Protein AF-A0A1Q3USC1-F1 (afdb_monomer_lite)

pLDDT: mean 75.65, std 16.5, range [45.16, 93.69]

Radius of gyration: 20.32 Å; chains: 1; bounding box: 42×32×48 Å

Foldseek 3Di:
DDADDQPQDLDLVSLQVVCCVVVVDGDDPVVSVVRSVVNVVVVVDDDPDDPPCPPVHPPPPPPDDPPDDD

Sequence (70 aa):
MELPVAGYPISEESVMNWFQAQYHRMPTEAEVGAVMDAMARRDATPPLQPPVADPEGFETGPSAPPATRR

Structure (mmCIF, N/CA/C/O backbone):
data_AF-A0A1Q3USC1-F1
#
_entry.id   AF-A0A1Q3USC1-F1
#
loop_
_atom_site.group_PDB
_atom_site.id
_atom_site.type_symbol
_atom_site.label_atom_id
_atom_site.label_alt_id
_atom_site.label_comp_id
_atom_site.label_asym_id
_atom_site.label_entity_id
_atom_site.label_seq_id
_atom_site.pdbx_PDB_ins_code
_atom_site.Cartn_x
_atom_site.Cartn_y
_atom_site.Cartn_z
_atom_site.occupancy
_atom_site.B_iso_or_equiv
_atom_site.auth_seq_id
_atom_site.auth_comp_id
_atom_site.auth_asym_id
_atom_site.auth_atom_id
_atom_site.pdbx_PDB_model_num
ATOM 1 N N . MET A 1 1 ? -7.275 -0.976 -8.725 1.00 66.19 1 MET A N 1
ATOM 2 C CA . MET A 1 1 ? -5.922 -1.262 -8.214 1.00 66.19 1 MET A CA 1
ATOM 3 C C . MET A 1 1 ? -6.105 -2.107 -6.973 1.00 66.19 1 MET A C 1
ATOM 5 O O . MET A 1 1 ? -6.873 -1.693 -6.111 1.00 66.19 1 MET A O 1
ATOM 9 N N . GLU A 1 2 ? -5.536 -3.309 -6.932 1.00 80.50 2 GLU A N 1
ATOM 10 C CA . GLU A 1 2 ? -5.553 -4.115 -5.705 1.00 80.50 2 GLU A CA 1
ATOM 11 C C . GLU A 1 2 ? -4.616 -3.470 -4.677 1.00 80.50 2 GLU A C 1
ATOM 13 O O . GLU A 1 2 ? -3.683 -2.766 -5.060 1.00 80.50 2 GLU A O 1
ATOM 18 N N . LEU A 1 3 ? -4.892 -3.644 -3.385 1.00 83.00 3 LEU A N 1
ATOM 19 C CA . LEU A 1 3 ? -4.087 -3.072 -2.304 1.00 83.00 3 LEU A CA 1
ATOM 20 C C . LEU A 1 3 ? -3.660 -4.179 -1.337 1.00 83.00 3 LEU A C 1
ATOM 22 O O . LEU A 1 3 ? -4.441 -5.114 -1.124 1.00 83.00 3 LEU A O 1
ATOM 26 N N . PRO A 1 4 ? -2.478 -4.063 -0.702 1.00 84.31 4 PRO A N 1
ATOM 27 C CA . PRO A 1 4 ? -2.080 -4.965 0.378 1.00 84.31 4 PRO A CA 1
ATOM 28 C C . PRO A 1 4 ? -3.148 -4.996 1.469 1.00 84.31 4 PRO A C 1
ATOM 30 O O . PRO A 1 4 ? -3.804 -3.983 1.683 1.00 84.31 4 PRO A O 1
ATOM 33 N N . VAL A 1 5 ? -3.322 -6.104 2.192 1.00 84.81 5 VAL A N 1
ATOM 34 C CA . VAL A 1 5 ? -4.338 -6.242 3.260 1.00 84.81 5 VAL A CA 1
ATOM 35 C C . VAL A 1 5 ? -4.258 -5.138 4.331 1.00 84.81 5 VAL A C 1
ATOM 37 O O . VAL A 1 5 ? -3.229 -4.480 4.489 1.00 84.81 5 VAL A O 1
ATOM 40 N N . ALA A 1 6 ? -5.355 -4.889 5.055 1.00 80.19 6 ALA A N 1
ATOM 41 C CA . ALA A 1 6 ? -5.356 -3.934 6.169 1.00 80.19 6 ALA A CA 1
ATOM 42 C C . ALA A 1 6 ? -4.335 -4.357 7.243 1.00 80.19 6 ALA A C 1
ATOM 44 O O . ALA A 1 6 ? -4.215 -5.543 7.543 1.00 80.19 6 ALA A O 1
ATOM 45 N N . GLY A 1 7 ? -3.575 -3.397 7.778 1.00 79.56 7 GLY A N 1
ATOM 46 C CA . GLY A 1 7 ? -2.471 -3.662 8.711 1.00 79.56 7 GLY A CA 1
ATOM 47 C C . GLY A 1 7 ? -1.148 -4.094 8.063 1.00 79.56 7 GLY A C 1
ATOM 48 O O . GLY A 1 7 ? -0.177 -4.321 8.780 1.00 79.56 7 GLY A O 1
ATOM 49 N N . TYR A 1 8 ? -1.072 -4.194 6.729 1.00 83.19 8 TYR A N 1
ATOM 50 C CA . TYR A 1 8 ? 0.202 -4.412 6.037 1.00 83.19 8 TYR A CA 1
ATOM 51 C C . TYR A 1 8 ? 1.129 -3.193 6.212 1.00 83.19 8 TYR A C 1
ATOM 53 O O . TYR A 1 8 ? 0.645 -2.060 6.121 1.00 83.19 8 TYR A O 1
ATOM 61 N N . PRO A 1 9 ? 2.441 -3.387 6.445 1.00 84.31 9 PRO A N 1
ATOM 62 C CA . PRO A 1 9 ? 3.368 -2.289 6.703 1.00 84.31 9 PRO A CA 1
ATOM 63 C C . PRO A 1 9 ? 3.407 -1.267 5.558 1.00 84.31 9 PRO A C 1
ATOM 65 O O . PRO A 1 9 ? 3.620 -1.615 4.395 1.00 84.31 9 PRO A O 1
ATOM 68 N N . ILE A 1 10 ? 3.235 0.013 5.909 1.00 82.69 10 ILE A N 1
ATOM 69 C CA . ILE A 1 10 ? 3.342 1.153 4.987 1.00 82.69 10 ILE A CA 1
ATOM 70 C C . ILE A 1 10 ? 4.807 1.598 4.955 1.00 82.69 10 ILE A C 1
ATOM 72 O O . ILE A 1 10 ? 5.216 2.561 5.598 1.00 82.69 10 ILE A O 1
ATOM 76 N N . SER A 1 11 ? 5.637 0.840 4.251 1.00 88.56 11 SER A N 1
ATOM 77 C CA . SER A 1 11 ? 7.035 1.186 3.982 1.00 88.56 11 SER A CA 1
ATOM 78 C C . SER A 1 11 ? 7.320 0.948 2.511 1.00 88.56 11 SER A C 1
ATOM 80 O O . SER A 1 11 ? 6.786 -0.000 1.937 1.00 88.56 11 SER A O 1
ATOM 82 N N . GLU A 1 12 ? 8.160 1.787 1.910 1.00 87.31 12 GLU A N 1
ATOM 83 C CA . GLU A 1 12 ? 8.486 1.715 0.481 1.00 87.31 12 GLU A CA 1
ATOM 84 C C . GLU A 1 12 ? 8.927 0.300 0.073 1.00 87.31 12 GLU A C 1
ATOM 86 O O . GLU A 1 12 ? 8.317 -0.311 -0.800 1.00 87.31 12 GLU A O 1
ATOM 91 N N . GLU A 1 13 ? 9.884 -0.282 0.801 1.00 89.88 13 GLU A N 1
ATOM 92 C CA . GLU A 1 13 ? 10.385 -1.640 0.556 1.00 89.88 13 GLU A CA 1
ATOM 93 C C . GLU A 1 13 ? 9.279 -2.710 0.642 1.00 89.88 13 GLU A C 1
ATOM 95 O O . GLU A 1 13 ? 9.213 -3.625 -0.180 1.00 89.88 13 GLU A O 1
ATOM 100 N N . SER A 1 14 ? 8.358 -2.581 1.604 1.00 90.19 14 SER A N 1
ATOM 101 C CA . SER A 1 14 ? 7.234 -3.516 1.765 1.00 90.19 14 SER A CA 1
ATOM 102 C C . SER A 1 14 ? 6.242 -3.415 0.605 1.00 90.19 14 SER A C 1
ATOM 104 O O . SER A 1 14 ? 5.775 -4.435 0.097 1.00 90.19 14 SER A O 1
ATOM 106 N N . VAL A 1 15 ? 5.953 -2.196 0.146 1.00 90.44 15 VAL A N 1
ATOM 107 C CA . VAL A 1 15 ? 5.084 -1.953 -1.012 1.00 90.44 15 VAL A CA 1
ATOM 108 C C . VAL A 1 15 ? 5.735 -2.461 -2.297 1.00 90.44 15 VAL A C 1
ATOM 110 O O . VAL A 1 15 ? 5.057 -3.095 -3.105 1.00 90.44 15 VAL A O 1
ATOM 113 N N . MET A 1 16 ? 7.044 -2.262 -2.467 1.00 90.56 16 MET A N 1
ATOM 114 C CA . MET A 1 16 ? 7.791 -2.781 -3.615 1.00 90.56 16 MET A CA 1
ATOM 115 C C . MET A 1 16 ? 7.777 -4.311 -3.662 1.00 90.56 16 MET A C 1
ATOM 117 O O . MET A 1 16 ? 7.456 -4.881 -4.707 1.00 90.56 16 MET A O 1
ATOM 121 N N . ASN A 1 17 ? 8.049 -4.974 -2.534 1.00 91.81 17 ASN A N 1
ATOM 122 C CA . ASN A 1 17 ? 8.020 -6.434 -2.432 1.00 91.81 17 ASN A CA 1
ATOM 123 C C . ASN A 1 17 ? 6.624 -7.003 -2.725 1.00 91.81 17 ASN A C 1
ATOM 125 O O . ASN A 1 17 ? 6.493 -7.957 -3.494 1.00 91.81 17 ASN A O 1
ATOM 129 N N . TRP A 1 18 ? 5.571 -6.400 -2.163 1.00 92.94 18 TRP A N 1
ATOM 130 C CA . TRP A 1 18 ? 4.191 -6.800 -2.450 1.00 92.94 18 TRP A CA 1
ATOM 131 C C . TRP A 1 18 ? 3.843 -6.628 -3.934 1.00 92.94 18 TRP A C 1
ATOM 133 O O . TRP A 1 18 ? 3.298 -7.542 -4.554 1.00 92.94 18 TRP A O 1
ATOM 143 N N . PHE A 1 19 ? 4.199 -5.487 -4.529 1.00 93.25 19 PHE A N 1
ATOM 144 C CA . PHE A 1 19 ? 3.904 -5.202 -5.931 1.00 93.25 19 PHE A CA 1
ATOM 145 C C . PHE A 1 19 ? 4.618 -6.184 -6.863 1.00 93.25 19 PHE A C 1
ATOM 147 O O . PHE A 1 19 ? 4.026 -6.681 -7.821 1.00 93.25 19 PHE A O 1
ATOM 154 N N . GLN A 1 20 ? 5.878 -6.503 -6.561 1.00 92.94 20 GLN A N 1
ATOM 155 C CA . GLN A 1 20 ? 6.652 -7.476 -7.321 1.00 92.94 20 GLN A CA 1
ATOM 156 C C . GLN A 1 20 ? 6.060 -8.885 -7.217 1.00 92.94 20 GLN A C 1
ATOM 158 O O . GLN A 1 20 ? 6.012 -9.591 -8.223 1.00 92.94 20 GLN A O 1
ATOM 163 N N . ALA A 1 21 ? 5.577 -9.285 -6.038 1.00 91.50 21 ALA A N 1
ATOM 164 C CA . ALA A 1 21 ? 4.912 -10.570 -5.846 1.00 91.50 21 ALA A CA 1
ATOM 165 C C . ALA A 1 21 ? 3.580 -10.663 -6.613 1.00 91.50 21 ALA A C 1
ATOM 167 O O . ALA A 1 21 ? 3.284 -11.711 -7.179 1.00 91.50 21 ALA A O 1
ATOM 168 N N . GLN A 1 22 ? 2.811 -9.571 -6.662 1.00 91.00 22 GLN A N 1
ATOM 169 C CA . GLN A 1 22 ? 1.490 -9.527 -7.300 1.00 91.00 22 GLN A CA 1
ATOM 170 C C . GLN A 1 22 ? 1.560 -9.405 -8.828 1.00 91.00 22 GLN A C 1
ATOM 172 O O . GLN A 1 22 ? 0.806 -10.057 -9.546 1.00 91.00 22 GLN A O 1
ATOM 177 N N . TYR A 1 23 ? 2.444 -8.545 -9.339 1.00 91.94 23 TYR A N 1
ATOM 178 C CA . TYR A 1 23 ? 2.488 -8.167 -10.757 1.00 91.94 23 TYR A CA 1
ATOM 179 C C . TYR A 1 23 ? 3.718 -8.703 -11.498 1.00 91.94 23 TYR A C 1
ATOM 181 O O . TYR A 1 23 ? 3.884 -8.420 -12.684 1.00 91.94 23 TYR A O 1
ATOM 189 N N . HIS A 1 24 ? 4.589 -9.458 -10.816 1.00 93.38 24 HIS A N 1
ATOM 190 C CA . HIS A 1 24 ? 5.807 -10.068 -11.367 1.00 93.38 24 HIS A CA 1
ATOM 191 C C . HIS A 1 24 ? 6.743 -9.082 -12.088 1.00 93.38 24 HIS A C 1
ATOM 193 O O . HIS A 1 24 ? 7.485 -9.455 -12.997 1.00 93.38 24 HIS A O 1
ATOM 199 N N . ARG A 1 25 ? 6.728 -7.809 -11.678 1.00 92.75 25 ARG A N 1
ATOM 200 C CA . ARG A 1 25 ? 7.603 -6.752 -12.202 1.00 92.75 25 ARG A CA 1
ATOM 201 C C . ARG A 1 25 ? 7.952 -5.736 -11.126 1.00 92.75 25 ARG A C 1
ATOM 203 O O . ARG A 1 25 ? 7.262 -5.644 -10.114 1.00 92.75 25 ARG A O 1
ATOM 210 N N . MET A 1 26 ? 8.980 -4.930 -11.379 1.00 90.38 26 MET A N 1
ATOM 211 C CA . MET A 1 26 ? 9.259 -3.788 -10.513 1.00 90.38 26 MET A CA 1
ATOM 212 C C . MET A 1 26 ? 8.211 -2.679 -10.717 1.00 90.38 26 MET A C 1
ATOM 214 O O . MET A 1 26 ? 7.861 -2.370 -11.866 1.00 90.38 26 MET A O 1
ATOM 218 N N . PRO A 1 27 ? 7.688 -2.094 -9.627 1.00 90.69 27 PRO A N 1
ATOM 219 C CA . PRO A 1 27 ? 6.870 -0.894 -9.708 1.00 90.69 27 PRO A CA 1
ATOM 220 C C . PRO A 1 27 ? 7.716 0.319 -10.101 1.00 90.69 27 PRO A C 1
ATOM 222 O O . PRO A 1 27 ? 8.910 0.389 -9.810 1.00 90.69 27 PRO A O 1
ATOM 225 N N . THR A 1 28 ? 7.080 1.295 -10.739 1.00 93.69 28 THR A N 1
ATOM 226 C CA . THR A 1 28 ? 7.647 2.641 -10.895 1.00 93.69 28 THR A CA 1
ATOM 227 C C . THR A 1 28 ? 7.408 3.473 -9.633 1.00 93.69 28 THR A C 1
ATOM 229 O O . THR A 1 28 ? 6.494 3.184 -8.862 1.00 93.69 28 THR A O 1
ATOM 232 N N . GLU A 1 29 ? 8.182 4.542 -9.433 1.00 90.25 29 GLU A N 1
ATOM 233 C CA . GLU A 1 29 ? 8.023 5.454 -8.284 1.00 90.25 29 GLU A CA 1
ATOM 234 C C . GLU A 1 29 ? 6.584 5.991 -8.155 1.00 90.25 29 GLU A C 1
ATOM 236 O O . GLU A 1 29 ? 6.005 6.004 -7.069 1.00 90.25 29 GLU A O 1
ATOM 241 N N . ALA A 1 30 ? 5.953 6.327 -9.286 1.00 91.62 30 ALA A N 1
ATOM 242 C CA . ALA A 1 30 ? 4.564 6.779 -9.327 1.00 91.62 30 ALA A CA 1
ATOM 243 C C . ALA A 1 30 ? 3.570 5.709 -8.836 1.00 91.62 30 ALA A C 1
ATOM 245 O O . ALA A 1 30 ? 2.577 6.031 -8.186 1.00 91.62 30 ALA A O 1
ATOM 246 N N . GLU A 1 31 ? 3.831 4.433 -9.123 1.00 92.50 31 GLU A N 1
ATOM 247 C CA . GLU A 1 31 ? 2.976 3.325 -8.687 1.00 92.50 31 GLU A CA 1
ATOM 248 C C . GLU A 1 31 ? 3.147 3.018 -7.206 1.00 92.50 31 GLU A C 1
ATOM 250 O O . GLU A 1 31 ? 2.154 2.777 -6.522 1.00 92.50 31 GLU A O 1
ATOM 255 N N . VAL A 1 32 ? 4.381 3.077 -6.699 1.00 91.31 32 VAL A N 1
ATOM 256 C CA . VAL A 1 32 ? 4.646 2.954 -5.262 1.00 91.31 32 VAL A CA 1
ATOM 257 C C . VAL A 1 32 ? 3.919 4.066 -4.506 1.00 91.31 32 VAL A C 1
ATOM 259 O O . VAL A 1 32 ? 3.172 3.777 -3.571 1.00 91.31 32 VAL A O 1
ATOM 262 N N . GLY A 1 33 ? 4.040 5.315 -4.967 1.00 90.56 33 GLY A N 1
ATOM 263 C CA . GLY A 1 33 ? 3.327 6.456 -4.393 1.00 90.56 33 GLY A CA 1
ATOM 264 C C . GLY A 1 33 ? 1.805 6.287 -4.426 1.00 90.56 33 GLY A C 1
ATOM 265 O O . GLY A 1 33 ? 1.140 6.541 -3.423 1.00 90.56 33 GLY A O 1
ATOM 266 N N . ALA A 1 34 ? 1.249 5.790 -5.536 1.00 92.00 34 ALA A N 1
ATOM 267 C CA . ALA A 1 34 ? -0.186 5.530 -5.658 1.00 92.00 34 ALA A CA 1
ATOM 268 C C . ALA A 1 34 ? -0.680 4.453 -4.677 1.00 92.00 34 ALA A C 1
ATOM 270 O O . ALA A 1 34 ? -1.742 4.611 -4.074 1.00 92.00 34 ALA A O 1
ATOM 271 N N . VAL A 1 35 ? 0.086 3.373 -4.483 1.00 90.38 35 VAL A N 1
ATOM 272 C CA . VAL A 1 35 ? -0.260 2.319 -3.516 1.00 90.38 35 VAL A CA 1
ATOM 273 C C . VAL A 1 35 ? -0.146 2.841 -2.085 1.00 90.38 35 VAL A C 1
ATOM 275 O O . VAL A 1 35 ? -1.050 2.601 -1.287 1.00 90.38 35 VAL A O 1
ATOM 278 N N . MET A 1 36 ? 0.910 3.589 -1.759 1.00 89.94 36 MET A N 1
ATOM 279 C CA . MET A 1 36 ? 1.093 4.169 -0.425 1.00 89.94 36 MET A CA 1
ATOM 280 C C . MET A 1 36 ? -0.006 5.180 -0.075 1.00 89.94 36 MET A C 1
ATOM 282 O O . MET A 1 36 ? -0.563 5.105 1.019 1.00 89.94 36 MET A O 1
ATOM 286 N N . ASP A 1 37 ? -0.379 6.073 -0.998 1.00 89.81 37 ASP A N 1
ATOM 287 C CA . ASP A 1 37 ? -1.496 7.012 -0.813 1.00 89.81 37 ASP A CA 1
ATOM 288 C C . ASP A 1 37 ? -2.825 6.264 -0.623 1.00 89.81 37 ASP A C 1
ATOM 290 O O . ASP A 1 37 ? -3.588 6.564 0.297 1.00 89.81 37 ASP A O 1
ATOM 294 N N . ALA A 1 38 ? -3.079 5.223 -1.418 1.00 88.25 38 ALA A N 1
ATOM 295 C CA . ALA A 1 38 ? -4.282 4.412 -1.282 1.00 88.25 38 ALA A CA 1
ATOM 296 C C . ALA A 1 38 ? -4.326 3.621 0.043 1.00 88.25 38 ALA A C 1
ATOM 298 O O . ALA A 1 38 ? -5.390 3.514 0.659 1.00 88.25 38 ALA A O 1
ATOM 299 N N . MET A 1 39 ? -3.185 3.108 0.523 1.00 87.56 39 MET A N 1
ATOM 300 C CA . MET A 1 39 ? -3.069 2.484 1.847 1.00 87.56 39 MET A CA 1
ATOM 301 C C . MET A 1 39 ? -3.331 3.495 2.967 1.00 87.56 39 MET A C 1
ATOM 303 O O . MET A 1 39 ? -4.100 3.192 3.878 1.00 87.56 39 MET A O 1
ATOM 307 N N . ALA A 1 40 ? -2.755 4.697 2.871 1.00 86.50 40 ALA A N 1
ATOM 308 C CA . ALA A 1 40 ? -2.956 5.770 3.840 1.00 86.50 40 ALA A CA 1
ATOM 309 C C . ALA A 1 40 ? -4.420 6.231 3.888 1.00 86.50 40 ALA A C 1
ATOM 311 O O . ALA A 1 40 ? -4.973 6.408 4.968 1.00 86.50 40 ALA A O 1
ATOM 312 N N . ARG A 1 41 ? -5.089 6.358 2.735 1.00 84.38 41 ARG A N 1
ATOM 313 C CA . ARG A 1 41 ? -6.523 6.693 2.666 1.00 84.38 41 ARG A CA 1
ATOM 314 C C . ARG A 1 41 ? -7.405 5.622 3.283 1.00 84.38 41 ARG A C 1
ATOM 316 O O . ARG A 1 41 ? -8.385 5.958 3.942 1.00 84.38 41 ARG A O 1
ATOM 323 N N . ARG A 1 42 ? -7.074 4.345 3.078 1.00 82.06 42 ARG A N 1
ATOM 324 C CA . ARG A 1 42 ? -7.809 3.243 3.702 1.00 82.06 42 ARG A CA 1
ATOM 325 C C . ARG A 1 42 ? -7.688 3.286 5.223 1.00 82.06 42 ARG A C 1
ATOM 327 O O . ARG A 1 42 ? -8.691 3.090 5.893 1.00 82.06 42 ARG A O 1
ATOM 334 N N . ASP A 1 43 ? -6.493 3.551 5.746 1.00 78.56 43 ASP A N 1
ATOM 335 C CA . ASP A 1 43 ? -6.249 3.641 7.192 1.00 78.56 43 ASP A CA 1
ATOM 336 C C . ASP A 1 43 ? -6.896 4.895 7.807 1.00 78.56 43 ASP A C 1
ATOM 338 O O . ASP A 1 43 ? -7.505 4.845 8.872 1.00 78.56 43 ASP A O 1
ATOM 342 N N . ALA A 1 44 ? -6.866 6.009 7.071 1.00 79.69 44 ALA A N 1
ATOM 343 C CA . ALA A 1 44 ? -7.521 7.259 7.442 1.00 79.69 44 ALA A CA 1
ATOM 344 C C . ALA A 1 44 ? -9.053 7.219 7.321 1.00 79.69 44 ALA A C 1
ATOM 346 O O . ALA A 1 44 ? -9.714 8.160 7.759 1.00 79.69 44 ALA A O 1
ATOM 347 N N . THR A 1 45 ? -9.627 6.172 6.718 1.00 69.94 45 THR A N 1
ATOM 348 C CA . THR A 1 45 ? -11.077 5.974 6.662 1.00 69.94 45 THR A CA 1
ATOM 349 C C . THR A 1 45 ? -11.490 5.134 7.872 1.00 69.94 45 THR A C 1
ATOM 351 O O . THR A 1 45 ? -11.394 3.906 7.811 1.00 69.94 45 THR A O 1
ATOM 354 N N . PRO A 1 46 ? -11.953 5.745 8.982 1.00 60.41 46 PRO A N 1
ATOM 355 C CA . PRO A 1 46 ? -12.513 4.972 10.079 1.00 60.41 46 PRO A CA 1
ATOM 356 C C . PRO A 1 46 ? -13.697 4.143 9.562 1.00 60.41 46 PRO A C 1
ATOM 358 O O . PRO A 1 46 ? -14.413 4.597 8.660 1.00 60.41 46 PRO A O 1
ATOM 361 N N . PRO A 1 47 ? -13.934 2.939 10.111 1.00 60.38 47 PRO A N 1
ATOM 362 C CA . PRO A 1 47 ? -15.118 2.170 9.762 1.00 60.38 47 PRO A CA 1
ATOM 363 C C . PRO A 1 47 ? -16.353 3.047 9.991 1.00 60.38 47 PRO A C 1
ATOM 365 O O . PRO A 1 47 ? -16.593 3.532 11.096 1.00 60.38 47 PRO A O 1
ATOM 368 N N . LEU A 1 48 ? -17.115 3.279 8.918 1.00 59.34 48 LEU A N 1
ATOM 369 C CA . LEU A 1 48 ? -18.273 4.183 8.892 1.00 59.34 48 LEU A CA 1
ATOM 370 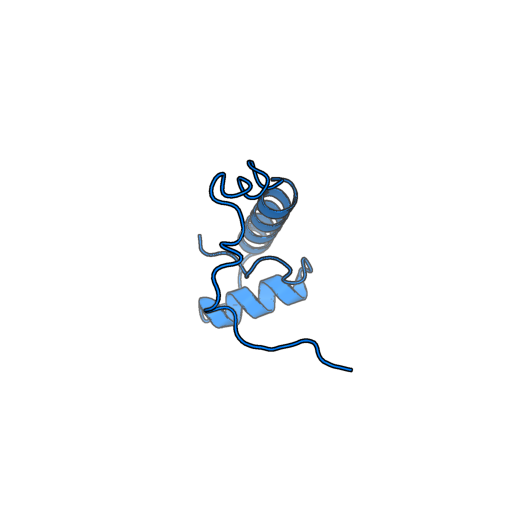C C . LEU A 1 48 ? -19.402 3.755 9.836 1.00 59.34 48 LEU A C 1
ATOM 372 O O . LEU A 1 48 ? -20.339 4.520 10.050 1.00 59.34 48 LEU A O 1
ATOM 376 N N . GLN A 1 49 ? -19.330 2.551 10.400 1.00 52.06 49 GLN A N 1
ATOM 377 C CA . GLN A 1 49 ? -20.275 2.074 11.391 1.00 52.06 49 GLN A CA 1
ATOM 378 C C . GLN A 1 49 ? -19.518 1.283 12.464 1.00 52.06 49 GLN A C 1
ATOM 380 O O . GLN A 1 49 ? -18.720 0.406 12.113 1.00 52.06 49 GLN A O 1
ATOM 385 N N . PRO A 1 50 ? -19.760 1.537 13.766 1.00 57.75 50 PRO A N 1
ATOM 386 C CA . PRO A 1 50 ? -19.512 0.499 14.761 1.00 57.75 50 PRO A CA 1
ATOM 387 C C . PRO A 1 50 ? -20.282 -0.764 14.336 1.00 57.75 50 PRO A C 1
ATOM 389 O O . PRO A 1 50 ? -21.287 -0.629 13.628 1.00 57.75 50 PRO A O 1
ATOM 392 N N . PRO A 1 51 ? -19.858 -1.981 14.735 1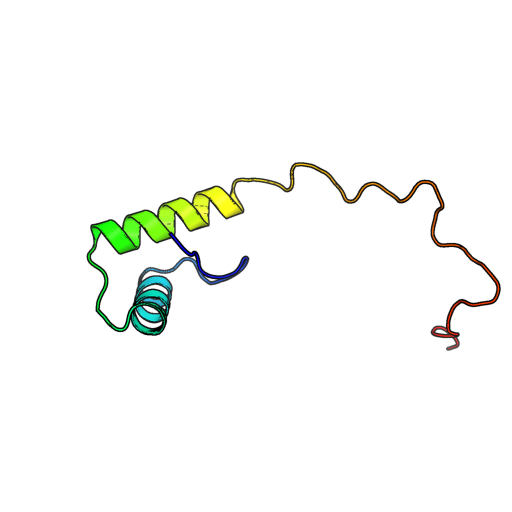.00 60.16 51 PRO A N 1
ATOM 393 C CA . PRO A 1 51 ? -20.716 -3.145 14.564 1.00 60.16 51 PRO A CA 1
ATOM 394 C C . PRO A 1 51 ? -22.074 -2.767 15.148 1.00 60.16 51 PRO A C 1
ATOM 396 O O . PRO A 1 51 ? -22.154 -2.373 16.314 1.00 60.16 51 PRO A O 1
ATOM 399 N N . VAL A 1 52 ? -23.111 -2.768 14.306 1.00 56.16 52 VAL A N 1
ATOM 400 C CA . VAL A 1 52 ? -24.482 -2.608 14.778 1.00 56.16 52 VAL A CA 1
ATOM 401 C C . VAL A 1 52 ? -24.627 -3.691 15.831 1.00 56.16 52 VAL A C 1
ATOM 403 O O . VAL A 1 52 ? -24.480 -4.870 15.515 1.00 56.16 52 VAL A O 1
ATOM 406 N N . ALA A 1 53 ? -24.763 -3.286 17.095 1.00 56.34 53 ALA A N 1
ATOM 407 C CA . ALA A 1 53 ? -25.078 -4.223 18.152 1.00 56.34 53 ALA A CA 1
ATOM 408 C C . ALA A 1 53 ? -26.355 -4.912 17.691 1.00 56.34 53 ALA A C 1
ATOM 410 O O . ALA A 1 53 ? -27.364 -4.236 17.480 1.00 56.34 53 ALA A O 1
ATOM 411 N N . ASP A 1 54 ? -26.255 -6.209 17.423 1.00 56.50 54 ASP A N 1
ATOM 412 C CA . ASP A 1 54 ? -27.381 -6.995 16.961 1.00 56.50 54 ASP A CA 1
ATOM 413 C C . ASP A 1 54 ? -28.525 -6.770 17.966 1.00 56.50 54 ASP A C 1
ATOM 415 O O . ASP A 1 54 ? -28.323 -7.011 19.164 1.00 56.50 54 ASP A O 1
ATOM 419 N N . PRO A 1 55 ? -29.672 -6.191 17.562 1.00 55.12 55 PRO A N 1
ATOM 420 C CA . PRO A 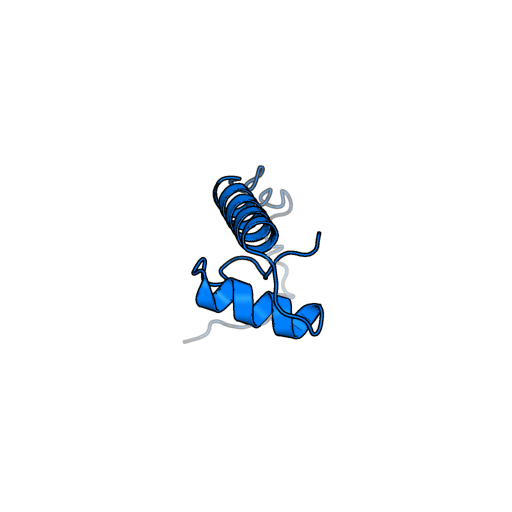1 55 ? -30.745 -5.871 18.499 1.00 55.12 55 PRO A CA 1
ATOM 421 C C . PRO A 1 55 ? -31.356 -7.136 19.117 1.00 55.12 55 PRO A C 1
ATOM 423 O O . PRO A 1 55 ? -32.058 -7.031 20.121 1.00 55.12 55 PRO A O 1
ATOM 426 N N . GLU A 1 56 ? -31.062 -8.317 18.561 1.00 55.12 56 GLU A N 1
ATOM 427 C CA . GLU A 1 56 ? -31.427 -9.615 19.133 1.00 55.12 56 GLU A CA 1
ATOM 428 C C . GLU A 1 56 ? -30.487 -10.068 20.262 1.00 55.12 56 GLU A C 1
ATOM 430 O O . GLU A 1 56 ? -30.749 -11.070 20.925 1.00 55.12 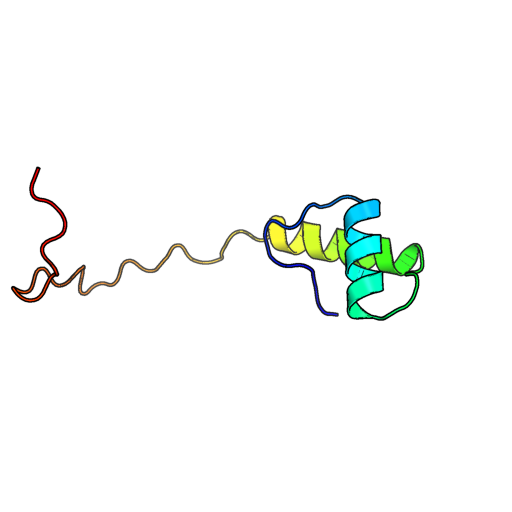56 GLU A O 1
ATOM 435 N N . GLY A 1 57 ? -29.424 -9.306 20.547 1.00 55.00 57 GLY A N 1
ATOM 436 C CA . GLY A 1 57 ? -28.416 -9.688 21.524 1.00 55.00 57 GLY A CA 1
ATOM 437 C C . GLY A 1 57 ? -27.725 -10.997 21.136 1.00 55.00 57 GLY A C 1
ATOM 438 O O . GLY A 1 57 ? -28.069 -11.682 20.178 1.00 55.00 57 GLY A O 1
ATOM 439 N N . PHE A 1 58 ? -26.711 -11.386 21.901 1.00 54.50 58 PHE A N 1
ATOM 440 C CA . PHE A 1 58 ? -26.356 -12.798 21.904 1.00 54.50 58 PHE A CA 1
ATOM 441 C C . PHE A 1 58 ? -27.567 -13.526 22.476 1.00 54.50 58 PHE A C 1
ATOM 443 O O . PHE A 1 58 ? -27.870 -13.324 23.654 1.00 54.50 58 PHE A O 1
ATOM 450 N N . GLU A 1 59 ? -28.257 -14.340 21.675 1.00 47.44 59 GLU A N 1
ATOM 451 C CA . GLU A 1 59 ? -29.194 -15.314 22.218 1.00 47.44 59 GLU A CA 1
ATOM 452 C C . GLU A 1 59 ? -28.430 -16.122 23.272 1.00 47.44 59 GLU A C 1
ATOM 454 O O . GLU A 1 59 ? -27.658 -17.035 22.977 1.00 47.44 59 GLU A O 1
ATOM 459 N N . THR A 1 60 ? -28.662 -15.802 24.542 1.00 52.12 60 THR A N 1
ATOM 460 C CA . THR A 1 60 ? -28.352 -16.656 25.685 1.00 52.12 60 THR A CA 1
ATOM 461 C C . THR A 1 60 ? -29.365 -17.800 25.718 1.00 52.12 60 THR A C 1
ATOM 463 O O . THR A 1 60 ? -29.950 -18.131 26.744 1.00 52.12 60 THR A O 1
ATOM 466 N N . GLY A 1 61 ? -29.611 -18.412 24.559 1.00 48.31 61 GLY A N 1
ATOM 467 C CA . GLY A 1 61 ? -30.335 -19.657 24.455 1.00 48.31 61 GLY A CA 1
ATOM 468 C C . GLY A 1 61 ? -29.492 -20.785 25.058 1.00 48.31 61 GLY A C 1
ATOM 469 O O . GLY A 1 61 ? -28.258 -20.715 25.064 1.00 48.31 61 GLY A O 1
ATOM 470 N N . PRO A 1 62 ? -30.119 -21.876 25.525 1.00 54.94 62 PRO A N 1
ATOM 471 C CA . PRO A 1 62 ? -29.439 -23.033 26.120 1.00 54.94 62 PRO A CA 1
ATOM 472 C C . PRO A 1 62 ? -28.491 -23.786 25.161 1.00 54.94 62 PRO A C 1
ATOM 474 O O . PRO A 1 62 ? -27.974 -24.842 25.517 1.00 54.94 62 PRO A O 1
ATOM 477 N N . SER A 1 63 ? -28.256 -23.258 23.956 1.00 54.62 63 SER A N 1
ATOM 478 C CA . SER A 1 63 ? -27.420 -23.838 22.907 1.00 54.62 63 SER A CA 1
ATOM 479 C C . SER A 1 63 ? -26.036 -23.183 22.769 1.00 54.62 63 SER A C 1
ATOM 481 O O . SER A 1 63 ? -25.296 -23.531 21.848 1.00 54.62 63 SER A O 1
ATOM 483 N N . ALA A 1 64 ? -25.653 -22.265 23.666 1.00 52.06 64 ALA A N 1
ATOM 484 C CA . ALA A 1 64 ? -24.289 -21.740 23.713 1.00 52.06 64 ALA A CA 1
ATOM 485 C C . ALA A 1 64 ? -23.282 -22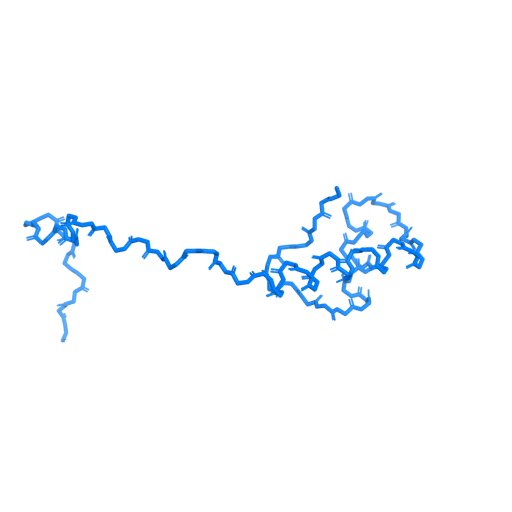.855 24.094 1.00 52.06 64 ALA A C 1
ATOM 487 O O . ALA A 1 64 ? -23.525 -23.601 25.050 1.00 52.06 64 ALA A O 1
ATOM 488 N N . PRO A 1 65 ? -22.139 -22.997 23.391 1.00 57.91 65 PRO A N 1
ATOM 489 C CA . PRO A 1 65 ? -21.121 -23.979 23.752 1.00 57.91 65 PRO A CA 1
ATOM 490 C C . PRO A 1 65 ? -20.504 -23.623 25.119 1.00 57.91 65 PRO A C 1
ATOM 492 O O . PRO A 1 65 ? -20.223 -22.450 25.381 1.00 57.91 65 PRO A O 1
ATOM 495 N N . PRO A 1 66 ? -20.264 -24.603 26.012 1.00 50.16 66 PRO A N 1
ATOM 496 C CA . PRO A 1 66 ? -19.845 -24.342 27.383 1.00 50.16 66 PRO A CA 1
ATOM 497 C C . PRO A 1 66 ? -18.347 -24.034 27.417 1.00 50.16 66 PRO A C 1
ATOM 499 O O . PRO A 1 66 ? -17.523 -24.895 27.713 1.00 50.16 66 PRO A O 1
ATOM 502 N N . ALA A 1 67 ? -17.975 -22.798 27.106 1.00 59.75 67 ALA A N 1
ATOM 503 C CA . ALA A 1 67 ? -16.588 -22.354 27.129 1.00 59.75 67 ALA A CA 1
ATOM 504 C C . ALA A 1 67 ? -16.369 -21.269 28.185 1.00 59.75 67 ALA A C 1
ATOM 506 O O . ALA A 1 67 ? -15.931 -20.172 27.869 1.00 59.75 67 ALA A O 1
ATOM 507 N N . THR A 1 68 ? -16.693 -21.557 29.449 1.00 56.88 68 THR A N 1
ATOM 508 C CA . THR A 1 68 ? -16.076 -20.905 30.625 1.00 56.88 68 THR A CA 1
ATOM 509 C C . THR A 1 68 ? -16.498 -21.631 31.905 1.00 56.88 68 THR A C 1
ATOM 511 O O . THR A 1 68 ? -17.451 -21.267 32.584 1.00 56.88 68 THR A O 1
ATOM 514 N N . ARG A 1 69 ? -15.775 -22.701 32.250 1.00 49.94 69 ARG A N 1
ATOM 515 C CA . ARG A 1 69 ? -15.762 -23.243 33.614 1.00 49.94 69 ARG A CA 1
ATOM 516 C C . ARG A 1 69 ? -14.312 -23.433 34.041 1.00 49.94 69 ARG A C 1
ATOM 518 O O . ARG A 1 69 ? -13.738 -24.490 33.797 1.00 49.94 69 ARG A O 1
ATOM 525 N N . ARG A 1 70 ? -13.728 -22.394 34.632 1.00 45.16 70 ARG A N 1
ATOM 526 C CA . ARG A 1 70 ? -12.614 -22.485 35.578 1.00 45.16 70 AR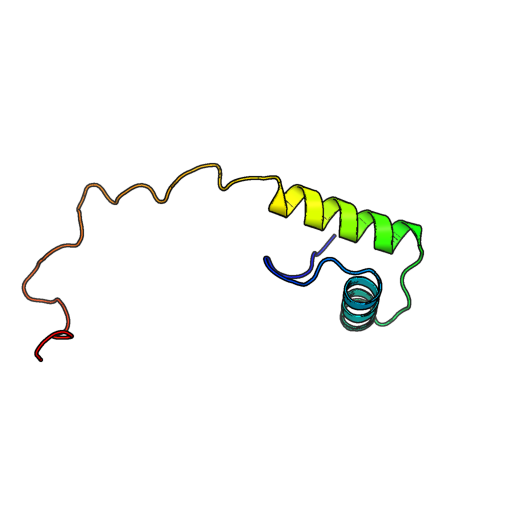G A CA 1
ATOM 527 C C . ARG A 1 70 ? -12.766 -21.387 36.610 1.00 45.16 70 ARG A C 1
ATOM 529 O O . ARG A 1 70 ? -13.072 -20.256 36.182 1.00 45.16 70 ARG A O 1
#

Secondary structure (DSSP, 8-state):
---PPTT----HHHHHHHHHHHHSSPPPHHHHHHHHHHHHHHHTS--SS-----TT-S---TTS------

=== Feature glossary ===
The record interleaves many kinds of information about one protein. Here is each kind framed as the question it answers.

Q: What known structures does this most resemble?
A: Structural nearest neighbors (via Foldseek easy-search vs the PDB). Reported per hit: target PDB id, E-value, and alignment TM-score. A TM-score above ~0.5 is the conventional threshold for 'same fold'.

Q: Where is each backbone atom in 3D?
A: The mmCIF table is the protein's shape written out atom by atom. For each backbone N, Cα, C, and carbonyl O, it records an (x, y, z) coordinate triple in Å plus the residue type, chain letter, and residue number.

Q: What are the backbone torsion angles?
A: The φ/ψ torsion pair specifies the backbone conformation at each residue. φ rotates about the N–Cα bond, ψ about the Cα–C bond. Steric clashes forbid most of the (φ, ψ) plane — the allowed regions (α-helix basin, β-sheet basin, left-handed helix) are the Ramachandran-allowed regions.

Q: Which residues are buried vs exposed?
A: Solvent-accessible surface area (SASA) is the area in Å² traced out by the centre of a 1.4 Å probe sphere (a water molecule) rolled over the protein's van der Waals surface (Shrake–Rupley / Lee–Richards construction). Buried residues have near-zero SASA; fully exposed residues can exceed 200 Å². The total SASA scales roughly with the number of surface residues.

Q: How confident is the AlphaFold model at each residue?
A: pLDDT is the predicted lDDT-Cα score: AlphaFold's confidence that the local environment of each residue (all inter-atomic distances within 15 Å) is correctly placed. It is a per-residue number between 0 and 100, with higher meaning more reliable.

Q: What does the local fold look like, residue by residue?
A: 3Di is Foldseek's structural alphabet. Each residue is assigned one of twenty discrete states based on how its Cα sits relative to its spatial (not sequential) neighbors. Aligning 3Di strings finds structural homologs roughly as well as full 3D superposition, but orders of magnitude faster.

Q: How big and how compact is the whole molecule?
A: Radius of gyration (Rg) is the root-mean-square distance of Cα atoms from their centroid — a single number for overall size and compactness. A globular domain of N residues has Rg ≈ 2.2·N^0.38 Å; an extended or disordered chain has a much larger Rg. The Cα contact count is the number of residue pairs whose Cα atoms are within 8 Å and are more than four positions apart in sequence — a standard proxy for tertiary packing density. The bounding box is the smallest axis-aligned box enclosing all Cα atoms.

Q: Which residues are in helices, strands, or loops?
A: DSSP 8-state secondary structure assigns each residue one of H (α-helix), G (3₁₀-helix), I (π-helix), E (extended β-strand), B (isolated β-bridge), T (hydrogen-bonded turn), S (bend), or '-' (coil). The assignment is computed from backbone hydrogen-bond geometry via the Kabsch–Sander algorithm.

Q: How mobile is each atom in the crystal?
A: Crystallographic B-factors measure how much each atom's electron density is smeared out, in Å². They rise in mobile loops and surface residues and fall in the buried interior. In AlphaFold models this column is repurposed to hold pLDDT instead.

Q: What if only a Cα trace is available?
A: P-SEA three-state annotation labels each residue as helix, strand, or coil based purely on the geometry of the Cα trace. It serves as a fallback when the full backbone (and thus DSSP) is unavailable.

Q: What family and function is it annotated with?
A: Database cross-references. InterPro integrates a dozen domain/family signature databases into unified entries with residue-range hits. GO terms attach function/process/location labels with evidence codes. CATH codes position the fold in a four-level structural taxonomy. Organism is the NCBI-taxonomy species name.

Q: Are the domains correctly placed relative to each other?
A: Predicted Aligned Error (PAE) is an AlphaFold confidence matrix: entry (i, j) is the expected error in the position of residue j, in ångströms, when the prediction is superimposed on the true structure at residue i. Low PAE within a block of residues means that block is internally rigid and well-predicted; high PAE between two blocks means their relative placement is uncertain even if each block individually is confident.

Q: What do the diagnostic plots show?
A: Three diagnostic plots accompany the record. The Cα contact map visualizes the tertiary structure as a 2D adjacency matrix (8 Å cutoff, sequence-local contacts suppressed). The Ramachandran plot shows the distribution of backbone (φ, ψ) torsions, with points in the α and β basins reflecting secondary structure content. The PAE plot shows AlphaFold's inter-residue confidence as a color matrix.

Q: What is the amino-acid chain?
A: Primary structure: the covalent order of the twenty standard amino acids along the backbone. Two proteins with the same sequence will (almost always) fold to the same structure; two with 30% identity often share a fold but not the details.

Q: What do the rendered images show?
A: The six renders are orthographic views along the three Cartesian axes in both directions. Representation (cartoon, sticks, or surface) and color scheme (sequence-rainbow or by-chain) vary across proteins so the training set covers all the common visualization conventions.